Protein AF-A0A4U0VPF1-F1 (afdb_monomer_lite)

InterPro domains:
  IPR037171 NagB/RpiA transferase-like [SSF100950] (20-93)
  IPR051855 Eukaryotic initiation factor 2B subunit beta [PTHR45859] (22-93)

pLDDT: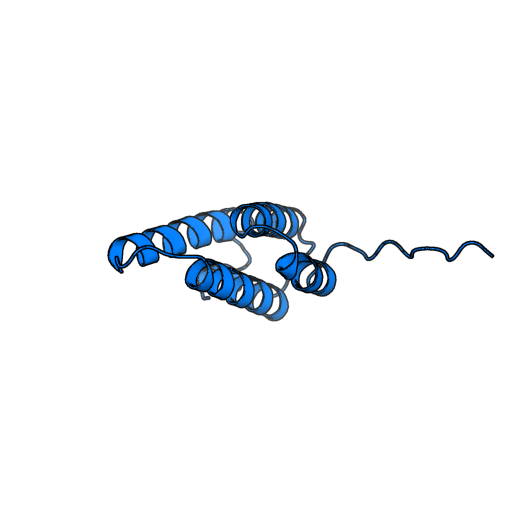 mean 91.87, std 12.07, range [46.72, 98.25]

Secondary structure (DSSP, 8-state):
-------PPSSHHHHHHHGGGS-HHHHHHHHHHHHHTTSS-SHHHHHHHHHHHHHHHHHT---S-HHHHHHHHHHHHHHHHHH-TT-HHHHH-

Organism: NCBI:txid331657

Radius of gyration: 14.39 Å; chains: 1; bounding box: 34×45×31 Å

Structure (mmCIF, N/CA/C/O backbone):
data_AF-A0A4U0VPF1-F1
#
_entry.id   AF-A0A4U0VPF1-F1
#
loop_
_atom_site.group_PDB
_atom_site.id
_atom_site.type_symbol
_atom_site.label_atom_id
_atom_site.label_alt_id
_atom_site.label_comp_id
_atom_site.label_asym_id
_atom_site.label_entity_id
_atom_site.label_seq_id
_atom_site.pdbx_PDB_ins_code
_atom_site.Cartn_x
_atom_site.Cartn_y
_atom_site.Cartn_z
_atom_site.occupancy
_atom_site.B_iso_or_equiv
_atom_site.auth_seq_id
_atom_site.auth_comp_id
_atom_site.auth_asym_id
_atom_site.auth_atom_id
_atom_site.pdbx_PDB_model_num
ATOM 1 N N . MET A 1 1 ? 19.972 33.922 -7.567 1.00 49.22 1 MET A N 1
ATOM 2 C CA . MET A 1 1 ? 19.926 32.786 -8.513 1.00 49.22 1 MET A CA 1
ATOM 3 C C . MET A 1 1 ? 18.677 31.973 -8.213 1.00 49.22 1 MET A C 1
ATOM 5 O O . MET A 1 1 ? 18.467 31.699 -7.037 1.00 49.22 1 MET A O 1
ATOM 9 N N . PRO A 1 2 ? 17.820 31.647 -9.195 1.00 49.94 2 PRO A N 1
ATOM 10 C CA . PRO A 1 2 ? 16.671 30.787 -8.944 1.00 49.94 2 PRO A CA 1
ATOM 11 C C . PRO A 1 2 ? 17.167 29.355 -8.719 1.00 49.94 2 PRO A C 1
ATOM 13 O O . PRO A 1 2 ? 17.861 28.787 -9.559 1.00 49.94 2 PRO A O 1
ATOM 16 N N . SER A 1 3 ? 16.859 28.796 -7.553 1.00 46.72 3 SER A N 1
ATOM 17 C CA . SER A 1 3 ? 17.210 27.430 -7.179 1.00 46.72 3 SER A CA 1
ATOM 18 C C . SER A 1 3 ? 16.490 26.447 -8.101 1.00 46.72 3 SER A C 1
ATOM 20 O O . SER A 1 3 ? 15.272 26.302 -8.021 1.00 46.72 3 SER A O 1
ATOM 22 N N . THR A 1 4 ? 17.232 25.780 -8.983 1.00 47.19 4 THR A N 1
ATOM 23 C CA . THR A 1 4 ? 16.712 24.727 -9.859 1.00 47.19 4 THR A CA 1
ATOM 24 C C . THR A 1 4 ? 16.157 23.593 -9.001 1.00 47.19 4 THR A C 1
ATOM 26 O O . THR A 1 4 ? 16.907 22.810 -8.417 1.00 47.19 4 THR A O 1
ATOM 29 N N . THR A 1 5 ? 14.834 23.498 -8.892 1.00 55.47 5 THR A N 1
ATOM 30 C CA . THR A 1 5 ? 14.164 22.343 -8.299 1.00 55.47 5 THR A CA 1
ATOM 31 C C . THR A 1 5 ? 14.369 21.158 -9.237 1.00 55.47 5 THR A C 1
ATOM 33 O O . THR A 1 5 ? 13.657 20.983 -10.221 1.00 55.47 5 THR A O 1
ATOM 36 N N . VAL A 1 6 ? 15.393 20.345 -8.968 1.00 57.97 6 VAL A N 1
ATOM 37 C CA . VAL A 1 6 ? 15.607 19.086 -9.688 1.00 57.97 6 VAL A CA 1
ATOM 38 C C . VAL A 1 6 ? 14.364 18.227 -9.466 1.00 57.97 6 VAL A C 1
ATOM 40 O O . VAL A 1 6 ? 14.102 17.782 -8.347 1.00 57.97 6 VAL A O 1
ATOM 43 N N . ALA A 1 7 ? 13.559 18.048 -10.515 1.00 60.91 7 ALA A N 1
ATOM 44 C CA . ALA A 1 7 ? 12.364 17.220 -10.468 1.00 60.91 7 ALA A CA 1
ATOM 45 C C . ALA A 1 7 ? 12.775 15.794 -10.075 1.00 60.91 7 ALA A C 1
ATOM 47 O O . ALA A 1 7 ? 13.427 15.085 -10.842 1.00 60.91 7 ALA A O 1
ATOM 48 N N . VAL A 1 8 ? 12.447 15.387 -8.846 1.00 67.81 8 VAL A N 1
ATOM 49 C CA . VAL A 1 8 ? 12.775 14.051 -8.342 1.00 67.81 8 VAL A CA 1
ATOM 50 C C . VAL A 1 8 ? 12.030 13.031 -9.195 1.00 67.81 8 VAL A C 1
ATOM 52 O O . VAL A 1 8 ? 10.802 13.068 -9.281 1.00 67.81 8 VAL A O 1
ATOM 55 N N . ALA A 1 9 ? 12.767 12.112 -9.819 1.00 77.19 9 ALA A N 1
ATOM 56 C CA . ALA A 1 9 ? 12.163 11.064 -10.624 1.00 77.19 9 ALA A CA 1
ATOM 57 C C . ALA A 1 9 ? 11.170 10.230 -9.779 1.00 77.19 9 ALA A C 1
ATOM 59 O O . ALA A 1 9 ? 11.443 9.913 -8.610 1.00 77.19 9 ALA A O 1
ATOM 60 N N . PRO A 1 10 ? 10.001 9.870 -10.334 1.00 86.44 10 PRO A N 1
ATOM 61 C CA . PRO A 1 10 ? 9.035 9.030 -9.638 1.00 86.44 10 PRO A CA 1
ATOM 62 C C . PRO A 1 10 ? 9.635 7.641 -9.373 1.00 86.44 10 PRO A C 1
ATOM 64 O O . PRO A 1 10 ? 10.115 6.975 -10.288 1.00 86.44 10 PRO A O 1
ATOM 67 N N . GLY A 1 11 ? 9.614 7.214 -8.111 1.00 92.38 11 GLY A N 1
ATOM 68 C CA . GLY A 1 11 ? 10.215 5.968 -7.639 1.00 92.38 11 GLY A CA 1
ATOM 69 C C . GLY A 1 11 ? 9.963 5.759 -6.144 1.00 92.38 11 GLY A C 1
ATOM 70 O O . GLY A 1 11 ? 9.140 6.452 -5.547 1.00 92.38 11 GLY A O 1
ATOM 71 N N . LEU A 1 12 ? 10.675 4.813 -5.522 1.00 93.75 12 LEU A N 1
ATOM 72 C CA . LEU A 1 12 ? 10.448 4.451 -4.116 1.00 93.75 12 LEU A CA 1
ATOM 73 C C . LEU A 1 12 ? 10.636 5.644 -3.168 1.00 93.75 12 LEU A C 1
ATOM 75 O O . LEU A 1 12 ? 9.765 5.929 -2.355 1.00 93.75 12 LEU A O 1
ATOM 79 N N . S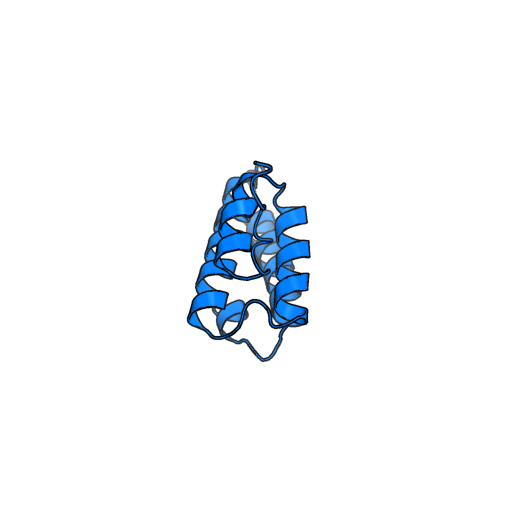ER A 1 13 ? 11.757 6.357 -3.275 1.00 93.50 13 SER A N 1
ATOM 80 C CA . SER A 1 13 ? 12.095 7.430 -2.334 1.00 93.50 13 SER A CA 1
ATOM 81 C C . SER A 1 13 ? 11.117 8.606 -2.406 1.00 93.50 13 SER A C 1
ATOM 83 O O . SER A 1 13 ? 10.724 9.136 -1.368 1.00 93.50 13 SER A O 1
ATOM 85 N N . SER A 1 14 ? 10.690 8.997 -3.614 1.00 92.88 14 SER A N 1
ATOM 86 C CA . SER A 1 14 ? 9.675 10.043 -3.798 1.00 92.88 14 SER A CA 1
ATOM 87 C C . SER A 1 14 ? 8.301 9.582 -3.315 1.00 92.88 14 SER A C 1
ATOM 89 O O . SER A 1 14 ? 7.624 10.331 -2.617 1.00 92.88 14 SER A O 1
ATOM 91 N N . PHE A 1 15 ? 7.925 8.327 -3.577 1.00 94.88 15 PHE A N 1
ATOM 92 C CA . PHE A 1 15 ? 6.693 7.748 -3.046 1.00 94.88 15 PHE A CA 1
ATOM 93 C C . PHE A 1 15 ? 6.648 7.791 -1.510 1.00 94.88 15 PHE A C 1
ATOM 95 O O . PHE A 1 15 ? 5.713 8.355 -0.948 1.00 94.88 15 PHE A O 1
ATOM 102 N N . LEU A 1 16 ? 7.684 7.286 -0.831 1.00 94.50 16 LEU A N 1
ATOM 103 C CA . LEU A 1 16 ? 7.746 7.255 0.636 1.00 94.50 16 LEU A CA 1
ATOM 104 C C . LEU A 1 16 ? 7.765 8.655 1.268 1.00 94.50 16 LEU A C 1
ATOM 106 O O . LEU A 1 16 ? 7.192 8.855 2.339 1.00 94.50 16 LEU A O 1
ATOM 110 N N . LYS A 1 17 ? 8.424 9.626 0.622 1.00 92.44 17 LYS A N 1
ATOM 111 C CA . LYS A 1 17 ? 8.471 11.015 1.099 1.00 92.44 17 LYS A CA 1
ATOM 112 C C . LYS A 1 17 ? 7.088 11.660 1.065 1.00 92.44 17 LYS A C 1
ATOM 114 O O . LYS A 1 17 ? 6.660 12.245 2.057 1.00 92.44 17 LYS A O 1
ATOM 119 N N . ASP A 1 18 ? 6.398 11.530 -0.059 1.00 90.06 18 ASP A N 1
ATOM 120 C CA . ASP A 1 18 ? 5.114 12.193 -0.282 1.00 90.06 18 ASP A CA 1
ATOM 121 C C . ASP A 1 18 ? 3.958 11.486 0.433 1.00 90.06 18 ASP A C 1
ATOM 123 O O . ASP A 1 18 ? 2.961 12.126 0.752 1.00 90.06 18 ASP A O 1
ATOM 127 N N . MET A 1 19 ? 4.087 10.186 0.729 1.00 89.94 19 MET A N 1
ATOM 128 C CA . MET A 1 19 ? 3.059 9.413 1.438 1.00 89.94 19 MET A CA 1
ATOM 129 C C . MET A 1 19 ? 2.602 10.063 2.746 1.00 89.94 19 MET A C 1
ATOM 131 O O . MET A 1 19 ? 1.446 9.907 3.127 1.00 89.94 19 MET A O 1
ATOM 135 N N . LYS A 1 20 ? 3.494 10.795 3.424 1.00 86.75 20 LYS A N 1
ATOM 136 C CA . LYS A 1 20 ? 3.196 11.501 4.679 1.00 86.75 20 LYS A CA 1
ATOM 137 C C . LYS A 1 20 ? 2.238 12.684 4.505 1.00 86.75 20 LYS A C 1
ATOM 139 O O . LYS A 1 20 ? 1.642 13.115 5.481 1.00 86.75 20 LYS A O 1
ATOM 144 N N . ASN A 1 21 ? 2.103 13.200 3.285 1.00 89.25 21 ASN A N 1
ATOM 145 C CA . ASN A 1 21 ? 1.376 14.434 2.987 1.00 89.25 21 ASN A CA 1
ATOM 146 C C . ASN A 1 21 ? 0.031 14.186 2.286 1.00 89.25 21 ASN A C 1
ATOM 14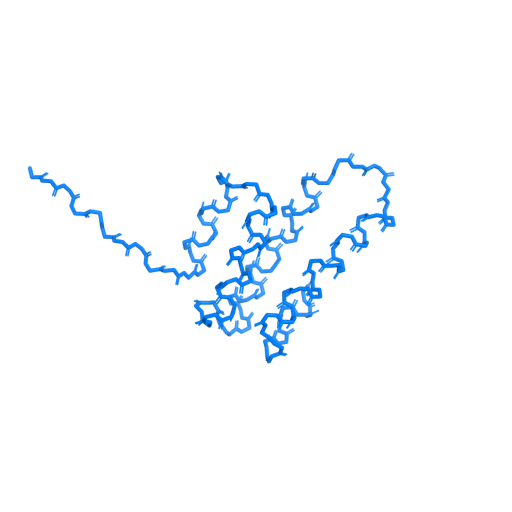8 O O . ASN A 1 21 ? -0.703 15.134 2.017 1.00 89.25 21 ASN A O 1
ATOM 152 N N . HIS A 1 22 ? -0.289 12.933 1.954 1.00 90.19 22 HIS A N 1
ATOM 153 C CA . HIS A 1 22 ? -1.481 12.576 1.189 1.00 90.19 22 HIS A CA 1
ATOM 154 C C . HIS A 1 22 ? -2.372 11.597 1.951 1.00 90.19 22 HIS A C 1
ATOM 156 O O . HIS A 1 22 ? -1.893 10.755 2.710 1.00 90.19 22 HIS A O 1
ATOM 162 N N . ALA A 1 23 ? -3.677 11.671 1.681 1.00 94.06 23 ALA A N 1
ATOM 163 C CA . ALA A 1 23 ? -4.640 10.692 2.168 1.00 94.06 23 ALA A CA 1
ATOM 164 C C . ALA A 1 23 ? -4.287 9.273 1.687 1.00 94.06 23 ALA A C 1
ATOM 166 O O . ALA A 1 23 ? -3.733 9.080 0.600 1.00 94.06 23 ALA A O 1
ATOM 167 N N . VAL A 1 24 ? -4.649 8.264 2.481 1.00 95.19 24 VAL A N 1
ATOM 168 C CA . VAL A 1 24 ? -4.321 6.858 2.193 1.00 95.19 24 VAL A CA 1
ATOM 169 C C . VAL A 1 24 ? -4.849 6.397 0.839 1.00 95.19 24 VAL A C 1
ATOM 171 O O . VAL A 1 24 ? -4.104 5.765 0.094 1.00 95.19 24 VAL A O 1
ATOM 174 N N . ASP A 1 25 ? -6.077 6.758 0.471 1.00 95.12 25 ASP A N 1
ATOM 175 C CA . ASP A 1 25 ? -6.647 6.341 -0.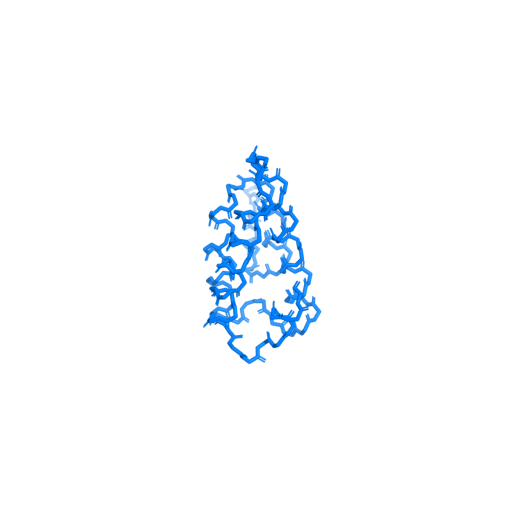814 1.00 95.12 25 ASP A CA 1
ATOM 176 C C . ASP A 1 25 ? -5.898 6.967 -2.004 1.00 95.12 25 ASP A C 1
ATOM 178 O O . ASP A 1 25 ? -5.623 6.286 -2.991 1.00 95.12 25 ASP A O 1
ATOM 182 N N . ALA A 1 26 ? -5.423 8.212 -1.873 1.00 96.19 26 ALA A N 1
ATOM 183 C CA . ALA A 1 26 ? -4.562 8.838 -2.879 1.00 96.19 26 ALA A CA 1
ATOM 184 C C . ALA A 1 26 ? -3.197 8.133 -2.991 1.00 96.19 26 ALA A C 1
ATOM 186 O O . ALA A 1 26 ? -2.682 7.935 -4.095 1.00 96.19 26 ALA A O 1
ATOM 187 N N . ASN A 1 27 ? -2.624 7.701 -1.862 1.00 96.50 27 ASN A N 1
ATOM 188 C CA . ASN A 1 27 ? -1.390 6.914 -1.851 1.00 96.50 27 ASN A CA 1
ATOM 189 C C . ASN A 1 27 ? -1.568 5.549 -2.534 1.00 96.50 27 ASN A C 1
ATOM 191 O O . ASN A 1 27 ? -0.659 5.110 -3.242 1.00 96.50 27 ASN A O 1
ATOM 195 N N . ILE A 1 28 ? -2.733 4.908 -2.381 1.00 97.69 28 ILE A N 1
ATOM 196 C CA . ILE A 1 28 ? -3.070 3.654 -3.071 1.00 97.69 28 ILE A CA 1
ATOM 197 C C . ILE A 1 28 ? -3.090 3.869 -4.591 1.00 97.69 28 ILE A C 1
ATOM 199 O O . ILE A 1 28 ? -2.372 3.171 -5.310 1.00 97.69 28 ILE A O 1
ATOM 203 N N . GLU A 1 29 ? -3.838 4.859 -5.093 1.00 97.81 29 GLU A N 1
ATOM 204 C CA . GLU A 1 29 ? -3.913 5.135 -6.542 1.00 97.81 29 GLU A CA 1
ATOM 205 C C . GLU A 1 29 ? -2.552 5.489 -7.143 1.00 97.81 29 GLU A C 1
ATOM 207 O O . GLU A 1 29 ? -2.190 5.067 -8.252 1.00 97.81 29 GLU A O 1
ATOM 212 N N . ARG A 1 30 ? -1.759 6.255 -6.391 1.00 96.56 30 ARG A N 1
ATOM 213 C CA . ARG A 1 30 ? -0.414 6.614 -6.811 1.00 96.56 30 ARG A CA 1
ATOM 214 C C . ARG A 1 30 ? 0.484 5.388 -6.882 1.00 96.56 30 ARG A C 1
ATOM 216 O O . ARG A 1 30 ? 1.170 5.219 -7.888 1.00 96.56 30 ARG A O 1
ATOM 223 N N . PHE A 1 31 ? 0.466 4.516 -5.874 1.00 97.38 31 PHE A N 1
ATOM 224 C CA . PHE A 1 31 ? 1.288 3.309 -5.898 1.00 97.38 31 PHE A CA 1
ATOM 225 C C . PHE A 1 31 ? 0.900 2.379 -7.052 1.00 97.38 31 PHE A C 1
ATOM 227 O O . PHE A 1 31 ? 1.778 1.928 -7.786 1.00 97.38 31 PHE A O 1
ATOM 234 N N . ILE A 1 32 ? -0.402 2.193 -7.300 1.00 98.12 32 ILE A N 1
ATOM 235 C CA . ILE A 1 32 ? -0.915 1.468 -8.475 1.00 98.12 32 ILE A CA 1
ATOM 236 C C . ILE A 1 32 ? -0.328 2.050 -9.767 1.00 98.12 32 ILE A C 1
ATOM 238 O O . ILE A 1 32 ? 0.144 1.310 -10.632 1.00 98.12 32 ILE A O 1
ATOM 242 N N . SER A 1 33 ? -0.319 3.378 -9.898 1.00 97.50 33 SER A N 1
ATOM 243 C CA . SER A 1 33 ? 0.238 4.059 -11.071 1.00 97.50 33 SER A CA 1
ATOM 244 C C . SER A 1 33 ? 1.744 3.811 -11.230 1.00 97.50 33 SER A C 1
ATOM 246 O O . SER A 1 33 ? 2.208 3.557 -12.344 1.00 97.50 33 SER A O 1
ATOM 248 N N . LEU A 1 34 ? 2.506 3.830 -10.130 1.00 97.12 34 LEU A N 1
ATOM 249 C CA . LEU A 1 34 ? 3.946 3.542 -10.124 1.00 97.12 34 LEU A CA 1
ATOM 250 C C . LEU A 1 34 ? 4.242 2.077 -10.495 1.00 97.12 34 LEU A C 1
ATOM 252 O O . LEU A 1 34 ? 5.171 1.824 -11.265 1.00 97.12 34 LEU A O 1
ATOM 256 N N . LEU A 1 35 ? 3.440 1.124 -10.004 1.00 97.25 35 LEU A N 1
ATOM 257 C CA . LEU A 1 35 ? 3.553 -0.308 -10.319 1.00 97.25 35 LEU A CA 1
ATOM 258 C C . LEU A 1 35 ? 3.256 -0.594 -11.798 1.00 97.25 35 LEU A C 1
ATOM 260 O O . LEU A 1 35 ? 4.043 -1.269 -12.470 1.00 97.25 35 LEU A O 1
ATOM 264 N N . LYS A 1 36 ? 2.169 -0.019 -12.336 1.00 97.38 36 LYS A N 1
ATOM 265 C CA . LYS A 1 36 ? 1.801 -0.141 -13.760 1.00 97.38 36 LYS A CA 1
ATOM 266 C C . LYS A 1 36 ? 2.899 0.397 -14.678 1.00 97.38 36 LYS A C 1
ATOM 268 O O . LYS A 1 36 ? 3.224 -0.223 -15.686 1.00 97.38 36 LYS A O 1
ATOM 273 N N . ARG A 1 37 ? 3.510 1.527 -14.303 1.00 97.00 37 ARG A N 1
ATOM 274 C CA . ARG A 1 37 ? 4.608 2.170 -15.048 1.00 97.00 37 ARG A CA 1
ATOM 275 C C . ARG A 1 37 ? 5.985 1.554 -14.778 1.00 97.00 37 ARG A C 1
ATOM 277 O O . ARG A 1 37 ? 6.967 2.030 -15.339 1.00 97.00 37 ARG A O 1
ATOM 284 N N . ARG A 1 38 ? 6.077 0.524 -13.924 1.00 94.94 38 ARG A N 1
ATOM 285 C CA . ARG A 1 38 ? 7.337 -0.123 -13.501 1.00 94.94 38 ARG A CA 1
ATOM 286 C C . ARG A 1 38 ? 8.366 0.857 -12.916 1.00 94.94 38 ARG A C 1
ATOM 288 O O . ARG A 1 38 ? 9.571 0.642 -13.033 1.00 94.94 38 ARG A O 1
ATOM 295 N N . GLN A 1 39 ? 7.887 1.927 -12.283 1.00 96.00 39 GLN A N 1
ATOM 296 C CA . GLN A 1 39 ? 8.715 2.947 -11.626 1.00 96.00 39 GLN A CA 1
ATOM 297 C C . GLN A 1 39 ? 9.187 2.495 -10.238 1.00 96.00 39 GLN A C 1
ATOM 299 O O . GLN A 1 39 ? 10.242 2.913 -9.767 1.00 96.00 39 GLN A O 1
ATOM 304 N N . ILE A 1 40 ? 8.441 1.587 -9.607 1.00 95.56 40 ILE A N 1
ATOM 305 C CA . ILE A 1 40 ? 8.896 0.787 -8.468 1.00 95.56 40 ILE A CA 1
ATOM 306 C C . ILE A 1 40 ? 8.870 -0.669 -8.936 1.00 95.56 40 ILE A C 1
ATOM 308 O O . ILE A 1 40 ? 7.841 -1.147 -9.410 1.00 95.56 40 ILE A O 1
ATOM 312 N N . ARG A 1 41 ? 10.029 -1.327 -8.891 1.00 93.88 41 ARG A N 1
ATOM 313 C CA . ARG A 1 41 ? 10.262 -2.678 -9.419 1.00 93.88 41 ARG A CA 1
ATOM 314 C C . ARG A 1 41 ? 11.269 -3.419 -8.550 1.00 93.88 41 ARG A C 1
ATOM 316 O O . ARG A 1 41 ? 12.024 -2.773 -7.816 1.00 93.88 41 ARG A O 1
ATOM 323 N N . ASN A 1 42 ? 11.347 -4.732 -8.742 1.00 94.06 42 ASN A N 1
ATOM 324 C CA . ASN 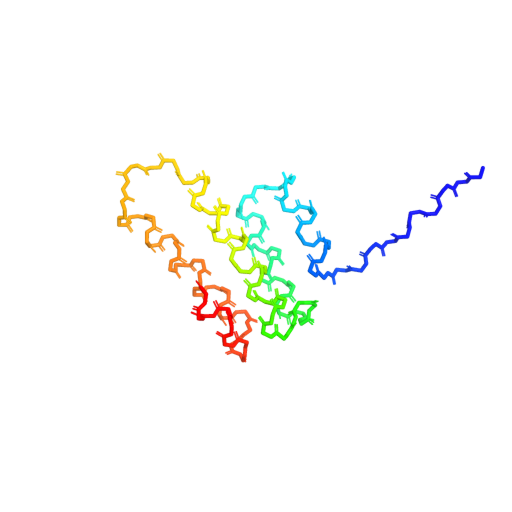A 1 42 ? 12.150 -5.665 -7.959 1.00 94.06 42 ASN A CA 1
ATOM 325 C C . ASN A 1 42 ? 11.553 -5.894 -6.569 1.00 94.06 42 ASN A C 1
ATOM 327 O O . ASN A 1 42 ? 10.934 -5.014 -5.966 1.00 94.06 42 ASN A O 1
ATOM 331 N N . SER A 1 43 ? 11.844 -7.069 -6.018 1.00 94.19 43 SER A N 1
ATOM 332 C CA . SER A 1 43 ? 11.171 -7.558 -4.819 1.00 94.19 43 SER A CA 1
ATOM 333 C C . SER A 1 43 ? 11.348 -6.640 -3.613 1.00 94.19 43 SER A C 1
ATOM 335 O O . SER A 1 43 ? 10.380 -6.335 -2.925 1.00 94.19 43 SER A O 1
ATOM 337 N N . ARG A 1 44 ? 12.565 -6.135 -3.369 1.00 96.88 44 ARG A N 1
ATOM 338 C CA . ARG A 1 44 ? 12.849 -5.314 -2.183 1.00 96.88 44 ARG A CA 1
ATOM 339 C C . ARG A 1 44 ? 12.148 -3.943 -2.213 1.00 96.88 44 ARG A C 1
ATOM 341 O O . ARG A 1 44 ? 11.458 -3.640 -1.242 1.00 96.88 44 ARG A O 1
ATOM 348 N N . PRO A 1 45 ? 12.269 -3.109 -3.267 1.00 96.81 45 PRO A N 1
ATOM 349 C CA . PRO A 1 45 ? 11.529 -1.848 -3.338 1.00 96.81 45 PRO A CA 1
ATOM 350 C C . PRO A 1 45 ? 10.010 -2.024 -3.272 1.00 96.81 45 PRO A C 1
ATOM 352 O O . PRO A 1 45 ? 9.343 -1.265 -2.569 1.00 96.81 45 PRO A O 1
ATOM 355 N N . CYS A 1 46 ? 9.472 -3.033 -3.961 1.00 97.06 46 CYS A N 1
ATOM 356 C CA . CYS A 1 46 ? 8.038 -3.310 -3.956 1.00 97.06 46 CYS A CA 1
ATOM 357 C C . CYS A 1 46 ? 7.552 -3.773 -2.579 1.00 97.06 46 CYS A C 1
ATOM 359 O O . CYS A 1 46 ? 6.526 -3.282 -2.115 1.00 97.06 46 CYS A O 1
ATOM 361 N N . ALA A 1 47 ? 8.311 -4.626 -1.885 1.00 98.00 47 ALA A N 1
ATOM 362 C CA . ALA A 1 47 ? 7.983 -5.050 -0.526 1.00 98.00 47 ALA A CA 1
ATOM 363 C C . ALA A 1 47 ? 7.980 -3.873 0.462 1.00 98.00 47 ALA A C 1
ATOM 365 O O . ALA A 1 47 ? 7.028 -3.707 1.220 1.00 98.00 47 ALA A O 1
ATOM 366 N N . ILE A 1 48 ? 9.000 -3.005 0.413 1.00 98.00 48 ILE A N 1
ATOM 367 C CA . ILE A 1 48 ? 9.087 -1.822 1.288 1.00 98.00 48 ILE A CA 1
ATOM 368 C C . ILE A 1 48 ? 7.901 -0.879 1.050 1.00 98.00 48 ILE A C 1
ATOM 370 O O . ILE A 1 48 ? 7.264 -0.433 2.007 1.00 98.00 48 ILE A O 1
ATOM 374 N N . ALA A 1 49 ? 7.588 -0.578 -0.215 1.00 97.38 49 ALA A N 1
ATOM 375 C CA . ALA A 1 49 ? 6.464 0.287 -0.562 1.00 97.38 49 ALA A CA 1
ATOM 376 C C . ALA A 1 49 ? 5.122 -0.308 -0.107 1.00 97.38 49 ALA A C 1
ATOM 378 O O . ALA A 1 49 ? 4.317 0.401 0.496 1.00 97.38 49 ALA A O 1
ATOM 379 N N . THR A 1 50 ? 4.913 -1.609 -0.337 1.00 97.88 50 THR A N 1
ATOM 380 C CA . THR A 1 50 ? 3.675 -2.315 0.030 1.00 97.88 50 THR A CA 1
ATOM 381 C C . THR A 1 50 ? 3.486 -2.340 1.545 1.00 97.88 50 THR A C 1
ATOM 383 O O . THR A 1 50 ? 2.452 -1.890 2.031 1.00 97.88 50 THR A O 1
ATOM 386 N N . ALA A 1 51 ? 4.508 -2.740 2.309 1.00 98.19 51 ALA A N 1
ATOM 387 C CA . ALA A 1 51 ? 4.444 -2.772 3.770 1.00 98.19 51 ALA A CA 1
ATOM 388 C C . ALA A 1 51 ? 4.179 -1.381 4.370 1.00 98.19 51 ALA A C 1
ATOM 390 O O . ALA A 1 51 ? 3.361 -1.229 5.279 1.00 98.19 51 ALA A O 1
ATOM 391 N N . THR A 1 52 ? 4.829 -0.342 3.833 1.00 97.38 52 THR A N 1
ATOM 392 C CA . THR A 1 52 ? 4.616 1.036 4.300 1.00 97.38 52 THR A CA 1
ATOM 393 C C . THR A 1 52 ? 3.191 1.506 4.004 1.00 97.38 52 THR A C 1
ATOM 395 O O . THR A 1 52 ? 2.561 2.145 4.848 1.00 97.38 52 THR A O 1
ATOM 398 N N . LEU A 1 53 ? 2.655 1.172 2.826 1.00 97.62 53 LEU A N 1
ATOM 399 C CA . LEU A 1 53 ? 1.287 1.519 2.451 1.00 97.62 53 LEU A CA 1
ATOM 400 C C . LEU A 1 53 ? 0.262 0.799 3.330 1.00 97.62 53 LEU A C 1
ATOM 402 O O . LEU A 1 53 ? -0.634 1.453 3.861 1.00 97.62 53 LEU A O 1
ATOM 406 N N . LEU A 1 54 ? 0.413 -0.512 3.537 1.00 97.25 54 LEU A N 1
ATOM 407 C CA . LEU A 1 54 ? -0.488 -1.294 4.386 1.00 97.25 54 LEU A CA 1
ATOM 408 C C . LEU A 1 54 ? -0.451 -0.825 5.843 1.00 97.25 54 LEU A C 1
ATOM 410 O O . LEU A 1 54 ? -1.503 -0.706 6.468 1.00 97.25 54 LEU A O 1
ATOM 414 N N . ARG A 1 55 ? 0.723 -0.447 6.365 1.00 96.56 55 ARG A N 1
ATOM 415 C CA . ARG A 1 55 ? 0.829 0.196 7.684 1.00 96.56 55 ARG A CA 1
ATOM 416 C C . ARG A 1 55 ? -0.031 1.460 7.765 1.00 96.56 55 ARG A C 1
ATOM 418 O O . ARG A 1 55 ? -0.733 1.650 8.757 1.00 96.56 55 ARG A O 1
ATOM 425 N N . ASN A 1 56 ? 0.007 2.318 6.746 1.00 95.31 56 ASN A N 1
ATOM 426 C CA . ASN A 1 56 ? -0.821 3.526 6.719 1.00 95.31 56 ASN A CA 1
ATOM 427 C C . ASN A 1 56 ? -2.316 3.199 6.598 1.00 95.31 56 ASN A C 1
ATOM 429 O O . ASN A 1 56 ? -3.119 3.840 7.267 1.00 95.31 56 ASN A O 1
ATOM 433 N N . VAL A 1 57 ? -2.692 2.177 5.819 1.00 96.12 57 VAL A N 1
ATOM 434 C CA . VAL A 1 57 ? -4.083 1.690 5.744 1.00 96.12 57 VAL A CA 1
ATOM 435 C C . VAL A 1 57 ? -4.588 1.264 7.120 1.00 96.12 57 VAL A C 1
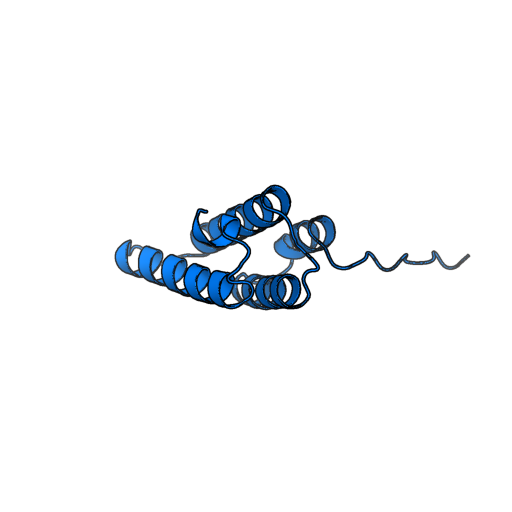ATOM 437 O O . VAL A 1 57 ? -5.687 1.656 7.499 1.00 96.12 57 VAL A O 1
ATOM 440 N N . VAL A 1 58 ? -3.786 0.510 7.877 1.00 95.88 58 VAL A N 1
ATOM 441 C CA . VAL A 1 58 ? -4.130 0.089 9.244 1.00 95.88 58 VAL A CA 1
ATOM 442 C C . VAL A 1 58 ? -4.194 1.288 10.194 1.00 95.88 58 VAL A C 1
ATOM 444 O O . VAL A 1 58 ? -5.123 1.382 10.986 1.00 95.88 58 VAL A O 1
ATOM 447 N N . THR A 1 59 ? -3.244 2.223 10.099 1.00 94.81 59 THR A N 1
ATOM 448 C CA . THR A 1 59 ? -3.180 3.404 10.984 1.00 94.81 59 THR A CA 1
ATOM 449 C C . THR A 1 59 ? -4.381 4.338 10.793 1.00 94.81 59 THR A C 1
ATOM 451 O O . THR A 1 59 ? -4.909 4.860 11.769 1.00 94.81 59 THR A O 1
ATOM 454 N N . GLU A 1 60 ? -4.841 4.530 9.554 1.00 93.94 60 GLU A N 1
ATOM 455 C CA . GLU A 1 60 ? -6.003 5.379 9.244 1.00 93.94 60 GLU A CA 1
ATOM 456 C C . GLU A 1 60 ? -7.353 4.657 9.395 1.00 93.94 60 GLU A C 1
ATOM 458 O O . GLU A 1 60 ? -8.414 5.266 9.222 1.00 93.94 60 GLU A O 1
ATOM 463 N N . PHE A 1 61 ? -7.358 3.358 9.701 1.00 95.00 61 PHE A N 1
ATOM 464 C CA . PHE A 1 61 ? -8.591 2.608 9.892 1.00 95.00 61 PHE A CA 1
ATOM 465 C C . PHE A 1 61 ? -9.180 2.885 11.281 1.00 95.00 61 PHE A C 1
ATOM 467 O O . PHE A 1 61 ? -8.639 2.467 12.300 1.00 95.00 61 PHE A O 1
ATOM 474 N N . ARG A 1 62 ? -10.304 3.608 11.325 1.00 92.69 62 ARG A N 1
ATOM 475 C CA . ARG A 1 62 ? -10.922 4.076 12.582 1.00 92.69 62 ARG A CA 1
ATOM 476 C C . ARG A 1 62 ? -11.990 3.140 13.147 1.00 92.69 62 ARG A C 1
ATOM 478 O O . ARG A 1 62 ? -12.394 3.302 14.296 1.00 92.69 62 ARG A O 1
ATOM 485 N N . GLU A 1 63 ? -12.489 2.201 12.348 1.00 93.12 63 GLU A N 1
ATOM 486 C CA . GLU A 1 63 ? -13.552 1.295 12.781 1.00 93.12 63 GLU A CA 1
ATOM 487 C C . GLU A 1 63 ? -12.999 0.198 13.701 1.00 93.12 63 GLU A C 1
ATOM 489 O O . GLU A 1 63 ? -11.908 -0.327 13.492 1.00 93.12 63 GLU A O 1
ATOM 494 N N . LYS A 1 64 ? -13.774 -0.189 14.717 1.00 91.94 64 LYS A N 1
ATOM 495 C CA . LYS A 1 64 ? -13.418 -1.269 15.652 1.00 91.94 64 LYS A CA 1
ATOM 496 C C . LYS A 1 64 ? -13.941 -2.623 15.168 1.00 91.94 64 LYS A C 1
ATOM 498 O O . LYS A 1 64 ? -14.594 -3.342 15.915 1.00 91.94 64 LYS A O 1
ATOM 503 N N . ASP A 1 65 ? -13.692 -2.939 13.903 1.00 95.88 65 ASP A N 1
ATOM 504 C CA . ASP A 1 65 ? -14.152 -4.173 13.264 1.00 95.88 65 ASP A CA 1
ATOM 505 C C . ASP A 1 65 ? -13.005 -4.813 12.473 1.00 95.88 65 ASP A C 1
ATOM 507 O O . ASP A 1 65 ? -12.547 -4.294 11.451 1.00 95.88 65 ASP A O 1
ATOM 511 N N . VAL A 1 66 ? -12.535 -5.957 12.971 1.00 95.81 66 VAL A N 1
ATOM 512 C CA . VAL A 1 66 ? -11.415 -6.699 12.380 1.00 95.81 66 VAL A CA 1
ATOM 513 C C . VAL A 1 66 ? -11.787 -7.273 11.014 1.00 95.81 66 VAL A C 1
ATOM 515 O O . VAL A 1 66 ? -10.939 -7.312 10.125 1.00 95.81 66 VAL A O 1
ATOM 518 N N . VAL A 1 67 ? -13.042 -7.680 10.809 1.00 97.62 67 VAL A N 1
ATOM 519 C CA . VAL A 1 67 ? -13.492 -8.248 9.531 1.00 97.62 67 VAL A CA 1
ATOM 520 C C . VAL A 1 67 ? -13.420 -7.178 8.449 1.00 97.62 67 VAL A C 1
ATOM 522 O O . VAL A 1 67 ? -12.827 -7.400 7.393 1.00 97.62 67 VAL A O 1
ATOM 525 N N . LYS A 1 68 ? -13.911 -5.972 8.749 1.00 97.38 68 LYS A N 1
ATOM 526 C CA . LYS A 1 68 ? -13.822 -4.836 7.823 1.00 97.38 68 LYS A CA 1
ATOM 527 C C . LYS A 1 68 ? -12.384 -4.397 7.555 1.00 97.38 68 LYS A C 1
ATOM 529 O O . LYS A 1 68 ? -12.066 -4.034 6.421 1.00 97.38 68 LYS A O 1
ATOM 534 N N . LEU A 1 69 ? -11.506 -4.448 8.561 1.00 97.06 69 LEU A N 1
ATOM 535 C CA . LEU A 1 69 ? -10.082 -4.163 8.367 1.00 97.06 69 LEU A CA 1
ATOM 536 C C . LEU A 1 69 ? -9.447 -5.168 7.398 1.00 97.06 69 LEU A C 1
ATOM 538 O O . LEU A 1 69 ? -8.782 -4.766 6.441 1.00 97.06 69 LEU A O 1
ATOM 542 N N . LEU A 1 70 ? -9.681 -6.466 7.615 1.00 97.50 70 LEU A N 1
ATOM 543 C CA . LEU A 1 70 ? -9.175 -7.530 6.747 1.00 97.50 70 LEU A CA 1
ATOM 544 C C . LEU A 1 70 ? -9.698 -7.382 5.317 1.00 97.50 70 LEU A C 1
ATOM 546 O O . LEU A 1 70 ? -8.920 -7.496 4.370 1.00 97.50 70 LEU A O 1
ATOM 550 N N . ASP A 1 71 ? -10.981 -7.070 5.145 1.00 97.81 71 ASP A N 1
ATOM 551 C CA . ASP A 1 71 ? -11.566 -6.834 3.827 1.00 97.81 71 ASP A CA 1
ATOM 552 C C . ASP A 1 71 ? -10.951 -5.617 3.138 1.00 97.81 71 ASP A C 1
ATOM 554 O O . ASP A 1 71 ? -10.655 -5.674 1.940 1.00 97.81 71 ASP A O 1
ATOM 558 N N . ARG A 1 72 ? -10.689 -4.528 3.873 1.00 96.94 72 ARG A N 1
ATOM 559 C CA . ARG A 1 72 ? -10.010 -3.357 3.307 1.00 96.94 72 ARG A CA 1
ATOM 560 C C . ARG A 1 72 ? -8.591 -3.701 2.860 1.00 96.94 72 ARG A C 1
ATOM 562 O O . ARG A 1 72 ? -8.231 -3.368 1.732 1.00 96.94 72 ARG A O 1
ATOM 569 N N . ILE A 1 73 ? -7.813 -4.395 3.691 1.00 97.12 73 ILE A N 1
ATOM 570 C CA . ILE A 1 73 ? -6.445 -4.823 3.352 1.00 97.12 73 ILE A CA 1
ATOM 571 C C . ILE A 1 73 ? -6.459 -5.736 2.123 1.00 97.12 73 ILE A C 1
ATOM 573 O O . ILE A 1 73 ? -5.719 -5.486 1.173 1.00 97.12 73 ILE A O 1
ATOM 577 N N . ARG A 1 74 ? -7.345 -6.741 2.087 1.00 97.69 74 ARG A N 1
ATOM 578 C CA . ARG A 1 74 ? -7.485 -7.662 0.947 1.00 97.69 74 ARG A CA 1
ATOM 579 C C . ARG A 1 74 ? -7.846 -6.932 -0.339 1.00 97.69 74 ARG A C 1
ATOM 581 O O . ARG A 1 74 ? -7.223 -7.186 -1.365 1.00 97.69 74 ARG A O 1
ATOM 588 N N . ARG A 1 75 ? -8.806 -6.001 -0.296 1.00 97.69 75 ARG A N 1
ATOM 589 C CA . ARG A 1 75 ? -9.188 -5.195 -1.467 1.00 97.69 75 ARG A CA 1
ATOM 590 C C . ARG A 1 75 ? -8.019 -4.355 -1.968 1.00 97.69 75 ARG A C 1
ATOM 592 O O . ARG A 1 75 ? -7.780 -4.312 -3.170 1.00 97.69 75 ARG A O 1
ATOM 599 N N . VAL A 1 76 ? -7.271 -3.707 -1.073 1.00 97.94 76 VAL A N 1
ATOM 600 C CA . VAL A 1 76 ? -6.072 -2.948 -1.459 1.00 97.94 76 VAL A CA 1
ATOM 601 C C . VAL A 1 76 ? -5.035 -3.879 -2.088 1.00 97.94 76 VAL A C 1
ATOM 603 O O . VAL A 1 76 ? -4.614 -3.624 -3.213 1.00 97.94 76 VAL A O 1
ATOM 606 N N . GLY A 1 77 ? -4.693 -4.991 -1.433 1.00 97.25 77 GLY A N 1
ATOM 607 C CA . GLY A 1 77 ? -3.736 -5.977 -1.942 1.00 97.25 77 GLY A CA 1
ATOM 608 C C . GLY A 1 77 ? -4.116 -6.528 -3.319 1.00 97.25 77 GLY A C 1
ATOM 609 O O . GLY A 1 77 ? -3.294 -6.525 -4.229 1.00 97.25 77 GLY A O 1
ATOM 610 N N . GLN A 1 78 ? -5.384 -6.895 -3.532 1.00 98.00 78 GLN A N 1
ATOM 611 C CA . GLN A 1 78 ? -5.889 -7.343 -4.837 1.00 98.00 78 GLN A CA 1
ATOM 612 C C . GLN A 1 78 ? -5.673 -6.293 -5.932 1.00 98.00 78 GLN A C 1
ATOM 614 O O . GLN A 1 78 ? -5.226 -6.624 -7.031 1.00 98.00 78 GLN A O 1
ATOM 619 N N . ARG A 1 79 ? -5.943 -5.016 -5.635 1.00 98.25 79 ARG A N 1
ATOM 620 C CA . ARG A 1 79 ? -5.730 -3.913 -6.584 1.00 98.25 79 ARG A CA 1
ATOM 621 C C . ARG A 1 79 ? -4.248 -3.699 -6.898 1.00 98.25 79 ARG A C 1
ATOM 623 O O . ARG A 1 79 ? -3.914 -3.429 -8.051 1.00 98.25 79 ARG A O 1
ATOM 630 N N . LEU A 1 80 ? -3.367 -3.831 -5.905 1.00 97.62 80 LEU A N 1
ATOM 631 C CA . LEU A 1 80 ? -1.918 -3.710 -6.087 1.00 97.62 80 LEU A CA 1
ATOM 632 C C . LEU A 1 80 ? -1.351 -4.877 -6.905 1.00 97.62 80 LEU A C 1
ATOM 634 O O . LEU A 1 80 ? -0.633 -4.649 -7.878 1.00 97.62 80 LEU A O 1
ATOM 638 N N . THR A 1 81 ? -1.730 -6.113 -6.583 1.00 97.56 81 THR A N 1
ATOM 639 C CA . THR A 1 81 ? -1.313 -7.310 -7.328 1.00 97.56 81 THR A CA 1
ATOM 640 C C . THR A 1 81 ? -1.812 -7.265 -8.771 1.00 97.56 81 THR A C 1
ATOM 642 O O . THR A 1 81 ? -1.053 -7.544 -9.696 1.00 97.56 81 THR A O 1
ATOM 645 N N . ALA A 1 82 ? -3.051 -6.818 -9.003 1.00 97.75 82 ALA A N 1
ATOM 646 C CA . ALA A 1 82 ? -3.581 -6.625 -10.354 1.00 97.75 82 ALA A CA 1
ATOM 647 C C . ALA A 1 82 ? -2.824 -5.543 -11.152 1.00 97.75 82 ALA A C 1
ATOM 649 O O . ALA A 1 82 ? -2.802 -5.585 -12.382 1.00 97.75 82 ALA A O 1
ATOM 650 N N . ALA A 1 83 ? -2.189 -4.576 -10.480 1.00 97.50 83 ALA A N 1
ATOM 651 C CA . ALA A 1 83 ? -1.418 -3.518 -11.131 1.00 97.50 83 ALA A CA 1
ATOM 652 C C . ALA A 1 83 ? -0.084 -4.015 -11.719 1.00 97.50 83 ALA A C 1
ATOM 654 O O . ALA A 1 83 ? 0.363 -3.487 -12.740 1.00 97.50 83 ALA A O 1
ATOM 655 N N . GLN A 1 84 ? 0.550 -5.016 -11.098 1.00 96.38 84 GLN A N 1
ATOM 656 C CA . GLN A 1 84 ? 1.757 -5.676 -11.606 1.00 96.38 84 GLN A CA 1
ATOM 657 C C . GLN A 1 84 ? 1.795 -7.155 -11.168 1.00 96.38 84 GLN A C 1
ATOM 659 O O . GLN A 1 84 ? 2.524 -7.497 -10.238 1.00 96.38 84 GLN A O 1
ATOM 664 N N . PRO A 1 85 ? 1.077 -8.062 -11.858 1.00 95.31 85 PRO A N 1
ATOM 665 C CA . PRO A 1 85 ? 0.936 -9.458 -11.422 1.00 95.31 85 PRO A CA 1
ATOM 666 C C . PRO A 1 85 ? 2.250 -10.245 -11.352 1.00 95.31 85 PRO A C 1
ATOM 668 O O . PRO A 1 85 ? 2.337 -11.250 -10.658 1.00 95.31 85 PRO A O 1
ATOM 671 N N . ARG A 1 86 ? 3.283 -9.801 -12.080 1.00 95.56 86 ARG A N 1
ATOM 672 C CA . ARG A 1 86 ? 4.607 -10.444 -12.091 1.00 95.56 86 ARG A CA 1
ATOM 673 C C . ARG A 1 86 ? 5.459 -10.103 -10.867 1.00 95.56 86 ARG A C 1
ATOM 675 O O . ARG A 1 86 ? 6.474 -10.751 -10.641 1.00 95.56 86 ARG A O 1
ATOM 682 N N . GLU A 1 87 ? 5.081 -9.087 -10.095 1.00 94.38 87 GLU A N 1
ATOM 683 C CA . GLU A 1 87 ? 5.817 -8.675 -8.902 1.00 94.38 87 GLU A CA 1
ATOM 684 C C . GLU A 1 87 ? 5.243 -9.375 -7.663 1.00 94.38 87 GLU A C 1
ATOM 686 O O . GLU A 1 87 ? 4.496 -8.794 -6.877 1.00 94.38 87 GLU A O 1
ATOM 691 N N . MET A 1 88 ? 5.609 -10.648 -7.487 1.00 95.00 88 MET A N 1
ATOM 692 C CA . MET A 1 88 ? 5.096 -11.519 -6.415 1.00 95.00 88 MET A CA 1
ATOM 693 C C . MET A 1 88 ? 5.322 -10.954 -5.005 1.00 95.00 88 MET A C 1
ATOM 695 O O . MET A 1 88 ? 4.550 -11.236 -4.094 1.00 95.00 88 MET A O 1
ATOM 699 N N . ALA A 1 89 ? 6.346 -10.114 -4.824 1.00 95.88 89 ALA A N 1
ATOM 700 C CA . ALA A 1 89 ? 6.622 -9.459 -3.550 1.00 95.88 89 ALA A CA 1
ATOM 701 C C . ALA A 1 89 ? 5.474 -8.555 -3.072 1.00 95.88 89 ALA A C 1
ATOM 703 O O . ALA A 1 89 ? 5.350 -8.347 -1.875 1.00 95.88 89 ALA A O 1
ATOM 704 N N . VAL A 1 90 ? 4.637 -8.030 -3.973 1.00 95.81 90 VAL A N 1
ATOM 705 C CA . VAL A 1 90 ? 3.451 -7.241 -3.594 1.00 95.81 90 VAL A CA 1
ATOM 706 C C . VAL A 1 90 ? 2.364 -8.130 -2.994 1.00 95.81 90 VAL A C 1
ATOM 708 O O . VAL A 1 90 ? 1.708 -7.716 -2.053 1.00 95.81 90 VAL A O 1
ATOM 711 N N . GLY A 1 91 ? 2.168 -9.337 -3.531 1.00 94.88 91 GLY A N 1
ATOM 712 C CA . GLY A 1 91 ? 1.153 -10.268 -3.030 1.00 94.88 91 GLY A CA 1
ATOM 713 C C . GLY A 1 91 ? 1.581 -11.036 -1.779 1.00 94.88 91 GLY A C 1
ATOM 714 O O . GLY A 1 91 ? 0.729 -11.442 -0.997 1.00 94.88 91 GLY A O 1
ATOM 715 N N . ASN A 1 92 ? 2.888 -11.243 -1.594 1.00 97.31 92 ASN A N 1
ATOM 716 C CA . ASN A 1 92 ? 3.441 -11.936 -0.426 1.00 97.31 92 ASN A CA 1
ATOM 717 C C . ASN A 1 92 ? 3.456 -11.073 0.848 1.00 97.31 92 ASN A C 1
ATOM 719 O O . ASN A 1 92 ? 3.600 -11.624 1.938 1.00 97.31 92 ASN A O 1
ATOM 723 N N . ILE A 1 93 ? 3.396 -9.746 0.697 1.00 95.88 93 ILE A N 1
ATOM 724 C CA . ILE A 1 93 ? 3.423 -8.750 1.779 1.00 95.88 93 ILE A CA 1
ATOM 725 C C . ILE A 1 93 ? 1.997 -8.328 2.112 1.00 95.88 93 ILE A C 1
ATOM 727 O O . ILE A 1 93 ? 1.687 -8.264 3.321 1.00 95.88 93 ILE A O 1
#

Foldseek 3Di:
DPPPPPPPQDALVVLVVCVVVDDLVVSLVSLLVCLLVVRYDDLVSLLVSLVSSLVNLVVPDPDPDPVVNVVSNVVSLVSSCVSHVVRCSSNVD

Sequence (93 aa):
MPSTTVAVAPGLSSFLKDMKNHAVDANIERFISLLKRRQIRNSRPCAIATATLLRNVVTEFREKDVVKLLDRIRRVGQRLTAAQPREMAVGNI